Protein AF-A0A970XJK1-F1 (afdb_monomer)

Foldseek 3Di:
DDDDDWDWPDWADPDPFKIKTKTADDDDDDAPDWDWDDDPPDPGTDIFGFPDDDPRITITMDGHDDDVSVRD

Secondary structure (DSSP, 8-state):
-----PEEEEEEESSSSEEEEEEESPPP--TT-EEEE--TT-SS-EEEE--EEETTEEEEEEE--SHHHHT-

Structure (mmCIF, N/CA/C/O backbone):
data_AF-A0A970XJK1-F1
#
_entry.id   AF-A0A970XJK1-F1
#
loop_
_atom_site.group_PDB
_atom_site.id
_atom_site.type_symbol
_atom_site.label_atom_id
_atom_site.label_alt_id
_atom_site.label_comp_id
_atom_site.label_asym_id
_atom_site.label_entity_id
_atom_site.label_seq_id
_atom_site.pdbx_PDB_ins_code
_atom_site.Cartn_x
_atom_site.Cartn_y
_atom_site.Cartn_z
_atom_site.occupancy
_atom_site.B_iso_or_equiv
_atom_site.auth_seq_id
_atom_site.auth_comp_id
_atom_site.auth_asym_id
_atom_site.auth_atom_id
_atom_site.pdbx_PDB_model_num
ATOM 1 N N . MET A 1 1 ? 15.893 -10.158 3.369 1.00 66.12 1 MET A N 1
ATOM 2 C CA . MET A 1 1 ? 14.710 -9.340 3.015 1.00 66.12 1 MET A CA 1
ATOM 3 C C . MET A 1 1 ? 15.162 -7.930 2.682 1.00 66.12 1 MET A C 1
ATOM 5 O O . MET A 1 1 ? 15.902 -7.348 3.469 1.00 66.12 1 MET A O 1
ATOM 9 N N . LYS A 1 2 ? 14.772 -7.409 1.515 1.00 80.38 2 LYS A N 1
ATOM 10 C CA . LYS A 1 2 ? 15.107 -6.047 1.077 1.00 80.38 2 LYS A CA 1
ATOM 11 C C . LYS A 1 2 ? 14.170 -5.060 1.776 1.00 80.38 2 LYS A C 1
ATOM 13 O O . LYS A 1 2 ? 12.972 -5.312 1.844 1.00 80.38 2 LYS A O 1
ATOM 18 N N . LYS A 1 3 ? 14.712 -3.978 2.335 1.00 85.06 3 LYS A N 1
ATOM 19 C CA . LYS A 1 3 ? 13.916 -2.884 2.905 1.00 85.06 3 LYS A CA 1
ATOM 20 C C . LYS A 1 3 ? 13.957 -1.720 1.930 1.00 85.06 3 LYS A C 1
ATOM 22 O O . LYS A 1 3 ? 15.043 -1.287 1.557 1.00 85.06 3 LYS A O 1
ATOM 27 N N . GLU A 1 4 ? 12.788 -1.241 1.539 1.00 89.69 4 GLU A N 1
ATOM 28 C CA . GLU A 1 4 ? 12.633 -0.130 0.606 1.00 89.69 4 GLU A CA 1
ATOM 29 C C . GLU A 1 4 ? 11.694 0.896 1.231 1.00 89.69 4 GLU A C 1
ATOM 31 O O . GLU A 1 4 ? 10.699 0.534 1.862 1.00 89.69 4 GLU A O 1
ATOM 36 N N . VAL A 1 5 ? 12.040 2.174 1.097 1.00 89.38 5 VAL A N 1
ATOM 37 C CA . VAL A 1 5 ? 11.144 3.270 1.465 1.00 89.38 5 VAL A CA 1
ATOM 38 C C . VAL A 1 5 ? 10.314 3.579 0.231 1.00 89.38 5 VAL A C 1
ATOM 40 O O . VAL A 1 5 ? 10.858 3.995 -0.789 1.00 89.38 5 VAL A O 1
ATOM 43 N N . LEU A 1 6 ? 9.012 3.336 0.327 1.00 91.38 6 LEU A N 1
ATOM 44 C CA . LEU A 1 6 ? 8.068 3.548 -0.763 1.00 91.38 6 LEU A CA 1
ATOM 45 C C . LEU A 1 6 ? 7.299 4.843 -0.536 1.00 91.38 6 LEU A C 1
ATOM 47 O O . LEU A 1 6 ? 7.021 5.221 0.603 1.00 91.38 6 LEU A O 1
ATOM 51 N N . LYS A 1 7 ? 6.930 5.512 -1.626 1.00 93.56 7 LYS A N 1
ATOM 52 C CA . LYS A 1 7 ? 6.081 6.702 -1.570 1.00 93.56 7 LYS A CA 1
ATOM 53 C C . LYS A 1 7 ? 4.638 6.310 -1.859 1.00 93.56 7 LYS A C 1
ATOM 55 O O . LYS A 1 7 ? 4.360 5.764 -2.927 1.00 93.56 7 LYS A O 1
ATOM 60 N N . VAL A 1 8 ? 3.736 6.641 -0.938 1.00 94.69 8 VAL A N 1
ATOM 61 C CA . VAL A 1 8 ? 2.287 6.519 -1.145 1.00 94.69 8 VAL A CA 1
ATOM 62 C C . VAL A 1 8 ? 1.857 7.509 -2.225 1.00 94.69 8 VAL A C 1
ATOM 64 O O . VAL A 1 8 ? 2.100 8.710 -2.108 1.00 94.69 8 VAL A O 1
ATOM 67 N N . LEU A 1 9 ? 1.276 6.987 -3.303 1.00 96.75 9 LEU A N 1
ATOM 68 C CA . LEU A 1 9 ? 0.680 7.768 -4.385 1.00 96.75 9 LEU A CA 1
ATOM 69 C C . LEU A 1 9 ? -0.798 8.040 -4.109 1.00 96.75 9 LEU A C 1
ATOM 71 O O . LEU A 1 9 ? -1.249 9.169 -4.269 1.00 96.75 9 LEU A O 1
ATOM 75 N N . SER A 1 10 ? -1.531 7.012 -3.682 1.00 96.88 10 SER A N 1
ATOM 76 C CA . SER A 1 10 ? -2.936 7.099 -3.292 1.00 96.88 10 SER A CA 1
ATOM 77 C C . SER A 1 10 ? -3.262 6.045 -2.234 1.00 96.88 10 SER A C 1
ATOM 79 O O . SER A 1 10 ? -2.587 5.016 -2.144 1.00 96.88 10 SER A O 1
ATOM 81 N N . ASN A 1 11 ? -4.286 6.326 -1.429 1.00 96.31 11 ASN A N 1
ATOM 82 C CA . ASN A 1 11 ? -4.903 5.385 -0.500 1.00 96.31 11 ASN A CA 1
ATOM 83 C C . ASN A 1 11 ? -6.420 5.618 -0.530 1.00 96.31 11 ASN A C 1
ATOM 85 O O . ASN A 1 11 ? -6.935 6.519 0.134 1.00 96.31 11 ASN A O 1
ATOM 89 N N . GLU A 1 12 ? -7.114 4.892 -1.399 1.00 97.06 12 GLU A N 1
ATOM 90 C CA . GLU A 1 12 ? -8.521 5.119 -1.718 1.00 97.06 12 GLU A CA 1
ATOM 91 C C . GLU A 1 12 ? -9.420 4.095 -1.037 1.00 97.06 12 GLU A C 1
ATOM 93 O O . GLU A 1 12 ? -9.135 2.899 -0.987 1.00 97.06 12 GLU A O 1
ATOM 98 N N . LYS A 1 13 ? -10.550 4.572 -0.520 1.00 97.00 13 LYS A N 1
ATOM 99 C CA . LYS A 1 13 ? -11.538 3.738 0.153 1.00 97.00 13 LYS A CA 1
ATOM 100 C C . LYS A 1 13 ? -12.440 3.058 -0.881 1.00 97.00 13 LYS A C 1
ATOM 102 O O . LYS A 1 13 ? -13.227 3.732 -1.537 1.00 97.00 13 LYS A O 1
ATOM 107 N N . LEU A 1 14 ? -12.367 1.730 -0.981 1.00 96.44 14 LEU A N 1
ATOM 108 C CA . LEU A 1 14 ? -13.228 0.929 -1.864 1.00 96.44 14 LEU A CA 1
ATOM 109 C C . LEU A 1 14 ? -14.568 0.586 -1.202 1.00 96.44 14 LEU A C 1
ATOM 111 O O . LEU A 1 14 ? -15.612 0.571 -1.846 1.00 96.44 14 LEU A O 1
ATOM 115 N N . THR A 1 15 ? -14.540 0.290 0.098 1.00 95.88 15 THR A N 1
ATOM 116 C CA . THR A 1 15 ? -15.732 0.027 0.924 1.00 95.88 15 THR A CA 1
ATOM 117 C C . THR A 1 15 ? -15.521 0.590 2.324 1.00 95.88 15 THR A C 1
ATOM 119 O O . THR A 1 15 ? -14.455 1.113 2.626 1.00 95.88 15 THR A O 1
ATOM 122 N N . GLU A 1 16 ? -16.488 0.439 3.231 1.00 93.56 16 GLU A N 1
ATOM 123 C CA . GLU A 1 16 ? -16.355 0.879 4.626 1.00 93.56 16 GLU A CA 1
ATOM 124 C C . GLU A 1 16 ? -15.063 0.423 5.318 1.00 93.56 16 GLU A C 1
ATOM 126 O O . GLU A 1 16 ? -14.534 1.172 6.138 1.00 93.56 16 GLU A O 1
ATOM 131 N N . THR A 1 17 ? -14.544 -0.752 4.948 1.00 94.31 17 THR A N 1
ATOM 132 C CA . THR A 1 17 ? -13.384 -1.382 5.596 1.00 94.31 17 THR A CA 1
ATOM 133 C C . THR A 1 17 ? -12.268 -1.784 4.634 1.00 94.31 17 THR A C 1
ATOM 135 O O . THR A 1 17 ? -11.253 -2.280 5.103 1.00 94.31 17 THR A O 1
ATOM 138 N N . ILE A 1 18 ? -12.420 -1.612 3.318 1.00 96.31 18 ILE A N 1
ATOM 139 C CA . ILE A 1 18 ? -11.430 -2.055 2.319 1.00 96.31 18 ILE A CA 1
ATOM 140 C C . ILE A 1 18 ? -10.859 -0.842 1.596 1.00 96.31 18 ILE A C 1
ATOM 142 O O . ILE A 1 18 ? -11.619 0.018 1.149 1.00 96.31 18 ILE A O 1
ATOM 146 N N . PHE A 1 19 ? -9.537 -0.819 1.458 1.00 97.31 19 PHE A N 1
ATOM 147 C CA . PHE A 1 19 ? -8.773 0.253 0.838 1.00 97.31 19 PHE A CA 1
ATOM 148 C C . 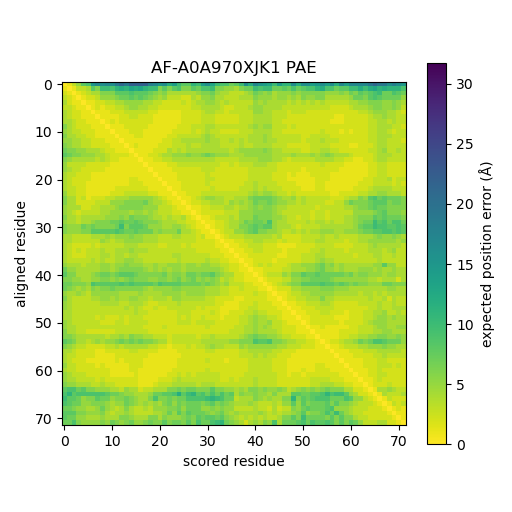PHE A 1 19 ? -7.838 -0.291 -0.242 1.00 97.31 19 PHE A C 1
ATOM 150 O O . PHE A 1 19 ? -7.308 -1.400 -0.122 1.00 97.31 19 PHE A O 1
ATOM 157 N N . GLU A 1 20 ? -7.632 0.511 -1.280 1.00 97.56 20 GLU A N 1
ATOM 158 C CA . GLU A 1 20 ? -6.600 0.329 -2.292 1.00 97.56 20 GLU A CA 1
ATOM 159 C C . GLU A 1 20 ? -5.486 1.348 -2.054 1.00 97.56 20 GLU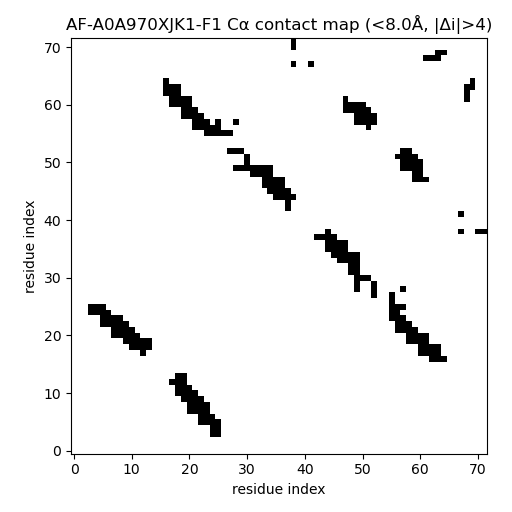 A C 1
ATOM 161 O O . GLU A 1 20 ? -5.720 2.555 -2.088 1.00 97.56 20 GLU A O 1
ATOM 166 N N . MET A 1 21 ? -4.260 0.869 -1.857 1.00 96.44 21 MET A N 1
ATOM 167 C CA . MET A 1 21 ? -3.087 1.724 -1.715 1.00 96.44 21 MET A CA 1
ATOM 168 C C . MET A 1 21 ? -2.129 1.499 -2.878 1.00 96.44 21 MET A C 1
ATOM 170 O O . MET A 1 21 ? -1.705 0.371 -3.146 1.00 96.44 21 MET A O 1
ATOM 174 N N . ARG A 1 22 ? -1.746 2.595 -3.535 1.00 96.44 22 ARG A N 1
ATOM 175 C CA . ARG A 1 22 ? -0.764 2.604 -4.623 1.00 96.44 22 ARG A CA 1
ATOM 176 C C . ARG A 1 22 ? 0.541 3.199 -4.126 1.00 96.44 22 ARG A C 1
ATOM 178 O O . ARG A 1 22 ? 0.579 4.296 -3.570 1.00 96.44 22 ARG A O 1
ATOM 185 N N . LEU A 1 23 ? 1.626 2.472 -4.338 1.00 95.06 23 LEU A N 1
ATOM 186 C CA . LEU A 1 23 ? 2.963 2.757 -3.835 1.00 95.06 23 LEU A CA 1
ATOM 187 C C . LEU A 1 23 ? 3.928 2.872 -5.014 1.00 95.06 23 LEU A C 1
ATOM 189 O O . LEU A 1 23 ? 3.873 2.078 -5.945 1.00 95.06 23 LEU A O 1
ATOM 193 N N . SER A 1 24 ? 4.845 3.833 -4.965 1.00 95.12 24 SER A N 1
ATOM 194 C CA . SER A 1 24 ? 5.912 3.986 -5.963 1.00 95.12 24 SER A CA 1
ATOM 195 C C . SER A 1 24 ? 7.291 3.768 -5.359 1.00 95.12 24 SER A C 1
ATOM 197 O O . SER A 1 24 ? 7.505 3.979 -4.161 1.00 95.12 24 SER A O 1
ATOM 199 N N . GLY A 1 25 ? 8.231 3.368 -6.217 1.00 90.56 25 GLY A N 1
ATOM 200 C CA . GLY A 1 25 ? 9.629 3.148 -5.845 1.00 90.56 25 GLY A CA 1
ATOM 201 C C . GLY A 1 25 ? 9.930 1.736 -5.345 1.00 90.56 25 GLY A C 1
ATOM 202 O O . GLY A 1 25 ? 10.996 1.526 -4.771 1.00 90.56 25 GLY A O 1
ATOM 203 N N . SER A 1 26 ? 9.020 0.774 -5.547 1.00 89.88 26 SER A N 1
ATOM 204 C CA . SER A 1 26 ? 9.290 -0.623 -5.202 1.00 89.88 26 SER A CA 1
ATOM 205 C C . SER A 1 26 ? 10.060 -1.323 -6.313 1.00 89.88 26 SER A C 1
ATOM 207 O O . SER A 1 26 ? 9.897 -1.028 -7.504 1.00 89.88 26 SER A O 1
ATOM 209 N N . SER A 1 27 ? 10.861 -2.310 -5.922 1.00 90.44 27 SER A N 1
ATOM 210 C CA . SER A 1 27 ? 11.418 -3.269 -6.875 1.00 90.44 27 SER A C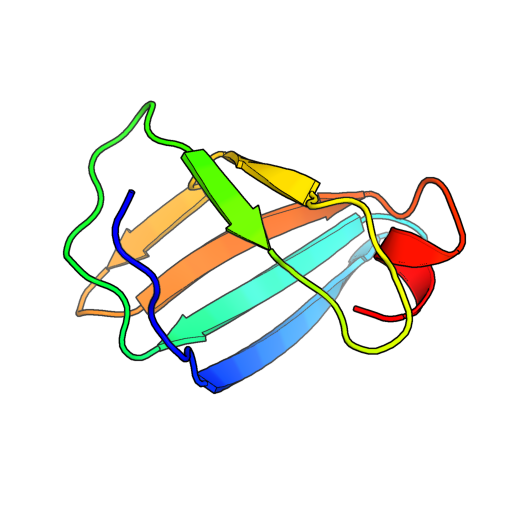A 1
ATOM 211 C C . SER A 1 27 ? 10.314 -3.976 -7.675 1.00 90.44 27 SER A C 1
ATOM 213 O O . SER A 1 27 ? 9.186 -4.090 -7.180 1.00 90.44 27 SER A O 1
ATOM 215 N N . PRO A 1 28 ? 10.631 -4.485 -8.881 1.00 91.00 28 PRO A N 1
ATOM 216 C CA . PRO A 1 28 ? 9.718 -5.318 -9.649 1.00 91.00 28 PRO A CA 1
ATOM 217 C C . PRO A 1 28 ? 9.162 -6.477 -8.833 1.00 91.00 28 PRO A C 1
ATOM 219 O O . PRO A 1 28 ? 9.921 -7.201 -8.185 1.00 91.00 28 PRO A O 1
ATOM 222 N N . MET A 1 29 ? 7.840 -6.636 -8.874 1.00 90.44 29 MET A N 1
ATOM 223 C CA . MET A 1 29 ? 7.126 -7.690 -8.160 1.00 90.44 29 MET A CA 1
ATOM 224 C C . MET A 1 29 ? 6.416 -8.616 -9.141 1.00 90.44 29 MET A C 1
ATOM 226 O O . MET A 1 29 ? 5.905 -8.180 -10.171 1.00 90.44 29 MET A O 1
ATOM 230 N N . LEU A 1 30 ? 6.400 -9.902 -8.809 1.00 87.25 30 LEU A N 1
ATOM 231 C CA . LEU A 1 30 ? 5.737 -10.956 -9.563 1.00 87.25 30 LEU A CA 1
ATOM 232 C C . LEU A 1 30 ? 4.459 -11.413 -8.841 1.00 87.25 30 LEU A C 1
ATOM 234 O O . LEU A 1 30 ? 4.388 -11.342 -7.608 1.00 87.25 30 LEU A O 1
ATOM 238 N N . PRO A 1 31 ? 3.465 -11.937 -9.580 1.00 82.69 31 PRO A N 1
ATOM 239 C CA . PRO A 1 31 ? 2.285 -12.553 -8.985 1.00 82.69 31 PRO A CA 1
ATOM 240 C C . PRO A 1 31 ? 2.646 -13.626 -7.948 1.00 82.69 31 PRO A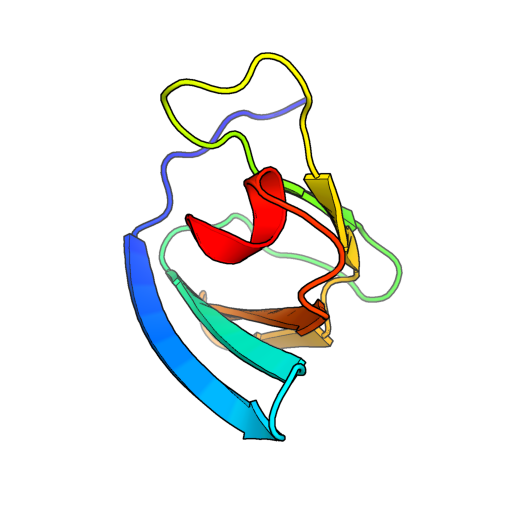 C 1
ATOM 242 O O . PRO A 1 31 ? 3.563 -14.422 -8.150 1.00 82.69 31 PRO A O 1
ATOM 245 N N . GLY A 1 32 ? 1.914 -13.649 -6.831 1.00 85.25 32 GLY A N 1
ATOM 246 C CA . GLY A 1 32 ? 2.144 -14.586 -5.723 1.00 85.25 32 GLY A CA 1
ATOM 247 C C . GLY A 1 32 ? 3.211 -14.147 -4.713 1.00 85.25 32 GLY A C 1
ATOM 248 O O . GLY A 1 32 ? 3.432 -14.848 -3.726 1.00 85.25 32 GLY A O 1
ATOM 249 N N . GLN A 1 33 ? 3.859 -12.996 -4.917 1.00 91.19 33 GLN A N 1
ATOM 250 C CA . GLN A 1 33 ? 4.727 -12.388 -3.909 1.00 91.19 33 GLN A CA 1
ATOM 251 C C . GLN A 1 33 ? 3.938 -11.555 -2.889 1.00 91.19 33 GLN A C 1
ATOM 253 O O . GLN A 1 33 ? 2.807 -11.124 -3.126 1.00 91.19 33 GLN A O 1
ATOM 258 N N . PHE A 1 34 ? 4.583 -11.310 -1.749 1.00 91.81 34 PHE A N 1
ATOM 259 C CA . PHE A 1 34 ? 4.046 -10.528 -0.641 1.00 91.81 34 PHE A CA 1
ATOM 260 C C . PHE A 1 34 ? 4.990 -9.383 -0.286 1.00 91.81 34 PHE A C 1
ATOM 262 O O . PHE A 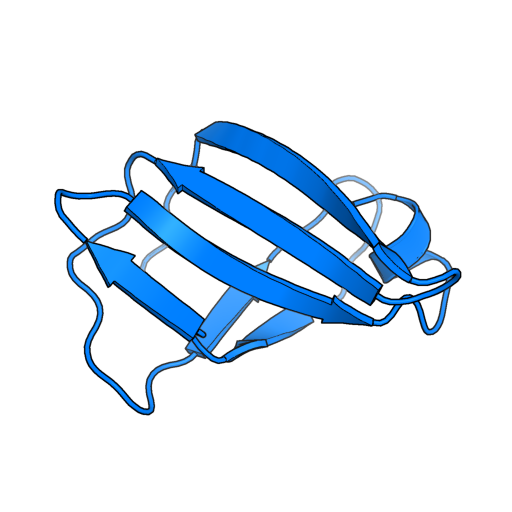1 34 ? 6.212 -9.502 -0.421 1.00 91.81 34 PHE A O 1
ATOM 269 N N . VAL A 1 35 ? 4.414 -8.300 0.228 1.00 91.50 35 VAL A N 1
ATOM 270 C CA . VAL A 1 35 ? 5.139 -7.187 0.843 1.00 91.50 35 VAL A CA 1
ATOM 271 C C . VAL A 1 35 ? 4.783 -7.072 2.310 1.00 91.50 35 VAL A C 1
ATOM 273 O O . VAL A 1 35 ? 3.662 -7.354 2.714 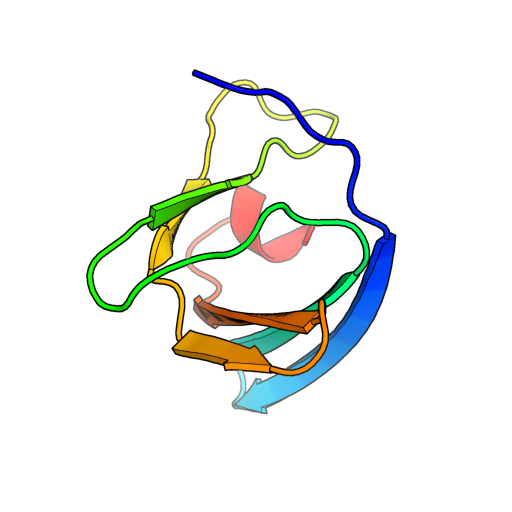1.00 91.50 35 VAL A O 1
ATOM 276 N N . GLU A 1 36 ? 5.740 -6.632 3.116 1.00 92.44 36 GLU A N 1
ATOM 277 C CA . GLU A 1 36 ? 5.536 -6.405 4.541 1.00 92.44 36 GLU A CA 1
ATOM 278 C C . GLU A 1 36 ? 5.632 -4.917 4.855 1.00 92.44 36 GLU A C 1
ATOM 280 O O . GLU A 1 36 ? 6.720 -4.332 4.808 1.00 92.44 36 GLU A O 1
ATOM 285 N N . LEU A 1 37 ? 4.511 -4.308 5.232 1.00 89.44 37 LEU A N 1
ATOM 286 C CA . LEU A 1 37 ? 4.485 -2.905 5.625 1.00 89.44 37 LEU A CA 1
ATOM 287 C C . LEU A 1 37 ? 4.776 -2.749 7.118 1.00 89.44 37 LEU A C 1
ATOM 289 O O . LEU A 1 37 ? 4.162 -3.396 7.971 1.00 89.44 37 LEU A O 1
ATOM 293 N N . LEU A 1 38 ? 5.730 -1.871 7.426 1.00 89.00 38 LEU A N 1
ATOM 294 C CA . LEU A 1 38 ? 6.014 -1.404 8.778 1.00 89.00 38 LEU A CA 1
ATOM 295 C C . LEU A 1 38 ? 5.410 -0.011 8.936 1.00 89.00 38 LEU A C 1
ATOM 297 O O . LEU A 1 38 ? 5.741 0.886 8.166 1.00 89.00 38 LEU A O 1
ATOM 301 N N . ILE A 1 39 ? 4.572 0.165 9.953 1.00 84.69 39 ILE A N 1
ATOM 302 C CA . ILE A 1 39 ? 3.952 1.458 10.256 1.00 84.69 39 ILE A CA 1
ATOM 303 C C . ILE A 1 39 ? 4.654 2.036 11.481 1.00 84.69 39 ILE A C 1
ATOM 305 O O . ILE A 1 39 ? 4.813 1.305 12.468 1.00 84.69 39 ILE A O 1
ATOM 309 N N . PRO A 1 40 ? 5.069 3.313 11.450 1.00 85.00 40 PRO A N 1
ATOM 310 C CA . PRO A 1 40 ? 5.605 3.990 12.624 1.00 85.00 40 PRO A CA 1
ATOM 311 C C . PRO A 1 40 ? 4.690 3.813 13.845 1.00 85.00 40 PRO A C 1
ATOM 313 O O . PRO A 1 40 ? 3.473 3.886 13.734 1.00 85.00 40 PRO A O 1
ATOM 316 N N . GLY A 1 41 ? 5.271 3.538 15.014 1.00 87.19 41 GLY A N 1
ATOM 317 C CA . GLY A 1 41 ? 4.508 3.313 16.249 1.00 87.19 41 GLY A CA 1
ATOM 318 C C . GLY A 1 41 ? 3.997 1.881 16.459 1.00 87.19 41 GLY A C 1
ATOM 319 O O . GLY A 1 41 ? 3.502 1.575 17.541 1.00 87.19 41 GLY A O 1
ATOM 320 N N . PHE A 1 42 ? 4.177 0.974 15.492 1.00 86.50 42 PHE A N 1
ATOM 321 C CA . PHE A 1 42 ? 3.820 -0.438 15.637 1.00 86.50 42 PHE A CA 1
ATOM 322 C C . PHE A 1 42 ? 5.023 -1.356 15.409 1.00 86.50 42 PHE A C 1
ATOM 324 O O . PHE A 1 42 ? 5.791 -1.184 14.465 1.00 86.50 42 PHE A O 1
ATOM 331 N N . SER A 1 43 ? 5.171 -2.371 16.262 1.00 83.75 43 SER A N 1
ATOM 332 C CA . SER A 1 43 ? 6.272 -3.341 16.185 1.00 83.75 43 SER A CA 1
ATOM 333 C C . SER A 1 43 ? 6.047 -4.439 15.140 1.00 83.75 43 SER A C 1
ATOM 335 O O . SER A 1 43 ? 7.009 -4.965 14.582 1.00 83.75 43 SER A O 1
ATOM 337 N N . LEU A 1 44 ? 4.785 -4.786 14.866 1.00 86.88 44 LEU A N 1
ATOM 338 C CA . LEU A 1 44 ? 4.419 -5.865 13.950 1.00 86.88 44 LEU A CA 1
ATOM 339 C C . LEU A 1 44 ? 4.292 -5.364 12.509 1.00 86.88 44 LEU A 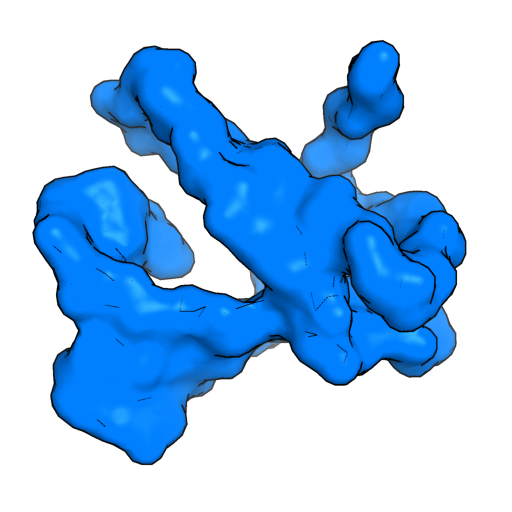C 1
ATOM 341 O O . LEU A 1 44 ? 3.660 -4.339 12.237 1.00 86.88 44 LEU A O 1
ATOM 345 N N . ARG A 1 45 ? 4.867 -6.132 11.582 1.00 88.38 45 ARG A N 1
ATOM 346 C CA . ARG A 1 45 ? 4.729 -5.927 10.137 1.00 88.38 45 ARG A CA 1
ATOM 347 C C . ARG A 1 45 ? 3.414 -6.520 9.640 1.00 88.38 45 ARG A C 1
ATOM 349 O O . ARG A 1 45 ? 2.918 -7.489 10.211 1.00 88.38 45 ARG A O 1
ATOM 356 N N . ARG A 1 46 ? 2.857 -5.941 8.578 1.00 90.19 46 ARG A N 1
ATOM 357 C CA . ARG A 1 46 ? 1.614 -6.404 7.952 1.00 90.19 46 ARG A CA 1
ATOM 358 C C . ARG A 1 46 ? 1.942 -6.993 6.585 1.00 90.19 46 ARG A C 1
ATOM 360 O O . ARG A 1 46 ? 2.356 -6.225 5.715 1.00 90.19 46 ARG A O 1
ATOM 367 N N . PRO A 1 47 ? 1.828 -8.319 6.407 1.00 92.25 47 PRO A N 1
ATOM 368 C CA . PRO A 1 47 ? 2.019 -8.939 5.109 1.00 92.25 47 PRO A CA 1
ATOM 369 C C . PRO A 1 47 ? 0.787 -8.697 4.232 1.00 92.25 47 PRO A C 1
ATOM 371 O O . PRO A 1 47 ? -0.336 -8.993 4.638 1.00 92.25 47 PRO A O 1
ATOM 374 N N . PHE A 1 48 ? 1.001 -8.191 3.022 1.00 93.00 48 PHE A N 1
ATOM 375 C CA . PHE A 1 48 ? -0.032 -8.007 2.008 1.00 93.00 48 PHE A CA 1
ATOM 376 C C . PHE A 1 48 ? 0.386 -8.663 0.701 1.00 93.00 48 PHE A C 1
ATOM 378 O O . PHE A 1 48 ? 1.546 -8.580 0.291 1.00 93.00 48 PHE A O 1
ATOM 385 N N . SER A 1 49 ? -0.573 -9.315 0.048 1.00 93.12 49 SER A N 1
ATOM 386 C CA . SER A 1 49 ? -0.399 -9.797 -1.318 1.00 93.12 49 SER A CA 1
ATOM 387 C C . SER A 1 49 ? -0.253 -8.614 -2.269 1.00 93.12 49 SER A C 1
ATOM 389 O O . SER A 1 49 ? -0.934 -7.597 -2.118 1.00 93.12 49 SER A O 1
ATOM 391 N N . VAL A 1 50 ? 0.598 -8.767 -3.277 1.00 93.62 50 VAL A N 1
ATOM 392 C CA . VAL A 1 50 ? 0.658 -7.834 -4.407 1.00 93.62 50 VAL A CA 1
ATOM 393 C C . VAL A 1 50 ? -0.609 -8.010 -5.245 1.00 93.62 50 VAL A C 1
ATOM 395 O O . VAL A 1 50 ? -0.840 -9.099 -5.770 1.00 93.62 50 VAL A O 1
ATOM 398 N N . ALA A 1 51 ? -1.434 -6.965 -5.351 1.00 93.94 51 ALA A N 1
ATOM 399 C CA . ALA A 1 51 ? -2.641 -6.987 -6.180 1.00 93.94 51 ALA A CA 1
ATOM 400 C C . ALA A 1 51 ? -2.304 -6.684 -7.647 1.00 93.94 51 ALA A C 1
ATOM 402 O O . ALA A 1 51 ? -2.785 -7.361 -8.551 1.00 93.94 51 ALA A O 1
ATOM 403 N N . GLU A 1 52 ? -1.426 -5.705 -7.870 1.00 94.19 52 GLU A N 1
ATOM 404 C CA . GLU A 1 52 ? -0.933 -5.318 -9.191 1.00 94.19 52 GLU A CA 1
ATOM 405 C C . GLU A 1 52 ? 0.487 -4.751 -9.073 1.00 94.19 52 GLU A C 1
ATOM 407 O O . GLU A 1 52 ? 0.854 -4.161 -8.052 1.00 94.19 52 GLU A O 1
ATOM 412 N N . TYR A 1 53 ? 1.283 -4.915 -10.127 1.00 94.19 53 TYR A N 1
ATOM 413 C CA . TYR A 1 53 ? 2.514 -4.160 -10.318 1.00 94.19 53 TYR A CA 1
ATOM 414 C C . TYR A 1 53 ? 2.622 -3.720 -11.781 1.00 94.19 53 TYR A C 1
ATOM 416 O O . TYR A 1 53 ? 2.864 -4.551 -12.655 1.00 94.19 53 TYR A O 1
ATOM 424 N N . ASP A 1 54 ? 2.462 -2.422 -12.043 1.00 93.56 54 ASP A N 1
ATOM 425 C CA . ASP A 1 54 ? 2.603 -1.835 -13.383 1.00 93.56 54 ASP A CA 1
ATOM 426 C C . ASP A 1 54 ? 3.499 -0.597 -13.339 1.00 93.56 54 ASP A C 1
ATOM 428 O O . ASP A 1 54 ? 3.360 0.256 -12.465 1.00 93.56 54 ASP A O 1
ATOM 432 N N . LYS A 1 55 ? 4.437 -0.489 -14.289 1.00 90.94 55 LYS A N 1
ATOM 433 C CA . LYS A 1 55 ? 5.318 0.687 -14.477 1.00 90.94 55 LYS A CA 1
ATOM 434 C C . LYS A 1 55 ? 5.961 1.234 -13.187 1.00 90.94 55 LYS A C 1
ATOM 436 O O . LYS A 1 55 ? 6.127 2.442 -13.035 1.00 90.94 55 LYS A O 1
ATOM 441 N N . GLY A 1 56 ? 6.350 0.362 -12.255 1.00 91.31 56 GLY A N 1
ATOM 442 C CA . GLY A 1 56 ? 6.971 0.782 -10.991 1.00 91.31 56 GLY A CA 1
ATOM 443 C C . GLY A 1 56 ? 5.990 1.183 -9.886 1.00 91.31 56 GLY A C 1
ATOM 444 O O . GLY A 1 56 ? 6.421 1.695 -8.848 1.00 91.31 56 GLY A O 1
ATOM 445 N N . ILE A 1 57 ? 4.693 0.963 -10.105 1.00 94.94 57 ILE A N 1
ATOM 446 C CA . ILE A 1 57 ? 3.617 1.192 -9.148 1.00 94.94 57 ILE A CA 1
ATOM 447 C C . ILE A 1 57 ? 3.166 -0.158 -8.607 1.00 94.94 57 ILE A C 1
ATOM 449 O O . ILE A 1 57 ? 2.675 -1.002 -9.350 1.00 94.94 57 ILE A O 1
ATOM 453 N N . LEU A 1 58 ? 3.326 -0.336 -7.303 1.00 95.12 58 LEU A N 1
ATOM 454 C CA . LEU A 1 58 ? 2.798 -1.459 -6.547 1.00 95.12 58 LEU A CA 1
ATOM 455 C C . LEU A 1 58 ? 1.411 -1.095 -6.019 1.00 95.12 58 LEU A C 1
ATOM 457 O O . LEU A 1 58 ? 1.271 -0.113 -5.291 1.00 95.12 58 LEU A O 1
ATOM 461 N N . THR A 1 59 ? 0.414 -1.914 -6.324 1.00 95.62 59 THR A N 1
ATOM 462 C CA . THR A 1 59 ? -0.927 -1.800 -5.749 1.00 95.62 59 THR A CA 1
ATOM 463 C C . THR A 1 59 ? -1.134 -2.912 -4.730 1.00 95.62 59 THR A C 1
ATOM 465 O O . THR A 1 59 ? -0.892 -4.092 -5.010 1.00 95.62 59 THR A O 1
ATOM 468 N N . ILE A 1 60 ? -1.610 -2.538 -3.546 1.00 95.44 60 ILE A N 1
ATOM 469 C CA . ILE A 1 60 ? -2.095 -3.471 -2.529 1.00 95.44 60 ILE A CA 1
ATOM 470 C C . ILE A 1 60 ? -3.549 -3.158 -2.197 1.00 95.44 60 ILE A C 1
ATOM 472 O O . ILE A 1 60 ? -3.970 -2.002 -2.215 1.00 95.44 60 ILE A O 1
ATOM 476 N N . ILE A 1 61 ? -4.298 -4.197 -1.845 1.00 95.75 61 ILE A N 1
ATOM 477 C CA . ILE A 1 61 ? -5.653 -4.069 -1.313 1.00 95.75 61 ILE A CA 1
ATOM 478 C C . ILE A 1 61 ? -5.633 -4.635 0.098 1.00 95.75 61 ILE A C 1
ATOM 480 O O . ILE A 1 61 ? -5.189 -5.766 0.313 1.00 95.75 61 ILE A O 1
ATOM 484 N N . TYR A 1 62 ? -6.103 -3.854 1.065 1.00 94.81 62 TYR A N 1
ATOM 485 C CA . TYR A 1 62 ? -6.137 -4.273 2.459 1.00 94.81 62 TYR A CA 1
ATOM 486 C C . TYR A 1 62 ? -7.485 -3.986 3.103 1.00 94.81 62 TYR A C 1
ATOM 488 O O . TYR A 1 62 ? -8.208 -3.065 2.728 1.00 94.81 62 TYR A O 1
ATOM 496 N N . LYS A 1 63 ? -7.817 -4.811 4.098 1.00 94.69 63 LYS A N 1
ATOM 497 C CA . LYS A 1 63 ? -8.984 -4.622 4.952 1.00 94.69 63 LYS A CA 1
ATOM 498 C C . LYS A 1 63 ? -8.544 -4.106 6.317 1.00 94.69 63 LYS A C 1
ATOM 500 O O . LYS A 1 63 ? -7.619 -4.652 6.918 1.00 94.69 63 LYS A O 1
ATOM 505 N N . VAL A 1 64 ? -9.252 -3.109 6.828 1.00 92.50 64 VAL A N 1
ATOM 506 C CA . VAL A 1 64 ? -9.110 -2.609 8.191 1.00 92.50 64 VAL A CA 1
ATOM 507 C C . VAL A 1 64 ? -9.659 -3.651 9.167 1.00 92.50 64 VAL A C 1
ATOM 509 O O . VAL A 1 64 ? -10.848 -3.964 9.156 1.00 92.50 64 VAL A O 1
ATOM 512 N N . MET A 1 65 ? -8.774 -4.221 9.985 1.00 88.50 65 MET A N 1
ATOM 513 C CA . MET A 1 65 ? -9.088 -5.281 10.960 1.00 88.50 65 MET A CA 1
ATOM 514 C C . MET A 1 65 ? -8.549 -4.973 12.370 1.00 88.50 65 MET A C 1
ATOM 516 O O . MET A 1 65 ? -8.664 -5.796 13.275 1.00 88.50 65 MET A O 1
ATOM 520 N N . GLY A 1 66 ? -7.947 -3.799 12.567 1.00 85.44 66 GLY A N 1
ATOM 521 C CA . GLY A 1 66 ? -7.493 -3.301 13.863 1.00 85.44 66 GLY A CA 1
ATOM 522 C C . GLY A 1 66 ? -6.598 -2.070 13.734 1.00 85.44 66 GLY A C 1
ATOM 523 O O . GLY A 1 66 ? -6.260 -1.649 12.627 1.00 85.44 66 GLY A O 1
ATOM 524 N N . ARG A 1 67 ? -6.137 -1.552 14.879 1.00 82.88 67 ARG A N 1
ATOM 525 C CA . ARG A 1 67 ? -5.397 -0.277 14.999 1.00 82.88 67 ARG A CA 1
ATOM 526 C C . ARG A 1 67 ? -4.217 -0.120 14.043 1.00 82.88 67 ARG A C 1
ATOM 528 O O . ARG A 1 67 ? -3.914 0.974 13.604 1.00 82.88 67 ARG A O 1
ATOM 535 N N . GLY A 1 68 ? -3.541 -1.219 13.715 1.00 78.81 68 GLY A N 1
ATOM 536 C CA . GLY A 1 68 ? -2.453 -1.193 12.745 1.00 78.81 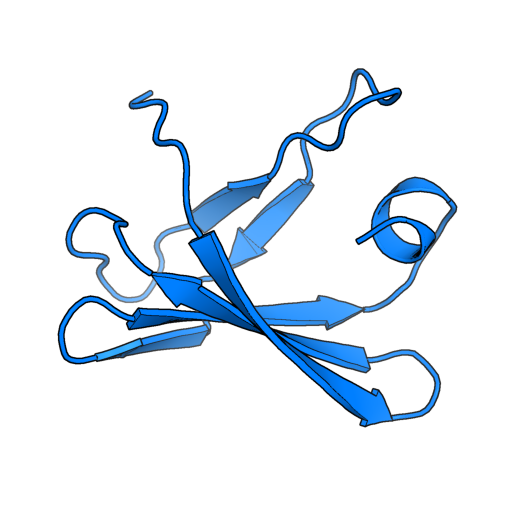68 GLY A CA 1
ATOM 537 C C . GLY A 1 68 ? -2.905 -0.764 11.356 1.00 78.81 68 GLY A C 1
ATOM 538 O O . GLY A 1 68 ? -2.310 0.115 10.764 1.00 78.81 68 GLY A O 1
ATOM 539 N N . THR A 1 69 ? -3.957 -1.388 10.843 1.00 79.62 69 THR A N 1
ATOM 540 C CA . THR A 1 69 ? -4.513 -1.080 9.519 1.00 79.62 69 THR A CA 1
ATOM 541 C C . THR A 1 69 ? -5.361 0.192 9.499 1.00 79.62 69 THR A C 1
ATOM 543 O O . THR A 1 69 ? -5.625 0.702 8.422 1.00 79.62 69 THR A O 1
ATOM 546 N N . GLU A 1 70 ? -5.800 0.687 10.661 1.00 84.31 70 GLU A N 1
ATOM 547 C CA . GLU A 1 70 ? -6.489 1.984 10.788 1.00 84.31 70 GLU A CA 1
ATOM 548 C C . GLU A 1 70 ? -5.535 3.173 10.590 1.00 84.31 70 GLU A C 1
ATOM 550 O O . GLU A 1 70 ? -5.957 4.210 10.098 1.00 84.31 70 GLU A O 1
ATOM 555 N N . GLU A 1 71 ? -4.254 3.011 10.936 1.00 85.38 71 GLU A N 1
ATOM 556 C CA . GLU A 1 71 ? -3.213 4.049 10.837 1.00 85.38 71 GLU A CA 1
ATOM 557 C C . GLU A 1 71 ? -2.431 4.000 9.502 1.00 85.38 71 GLU A C 1
ATOM 559 O O . GLU A 1 71 ? -1.362 4.603 9.386 1.00 85.38 71 GLU A O 1
ATOM 564 N N . MET A 1 72 ? -2.920 3.229 8.520 1.00 81.56 72 MET A N 1
ATOM 565 C CA . MET A 1 72 ? -2.372 3.123 7.154 1.00 81.56 72 MET A CA 1
ATOM 566 C C . MET A 1 72 ? -3.071 4.080 6.199 1.00 81.56 72 MET A C 1
ATOM 568 O O . MET A 1 72 ? -2.356 4.781 5.449 1.00 81.56 72 MET A O 1
#

pLDDT: mean 90.69, std 5.61, range [66.12, 97.56]

Nearest PDB structures (foldseek):
  3dtd-assembly1_C-2  TM=5.729E-01  e=1.853E+00  Bartonella henselae
  3dtd-assembly1_G-2  TM=5.768E-01  e=2.204E+00  Bartonella henselae
  3dtd-assembly1_F-1  TM=5.773E-01  e=2.779E+00  Bartonella henselae
  3bpn-a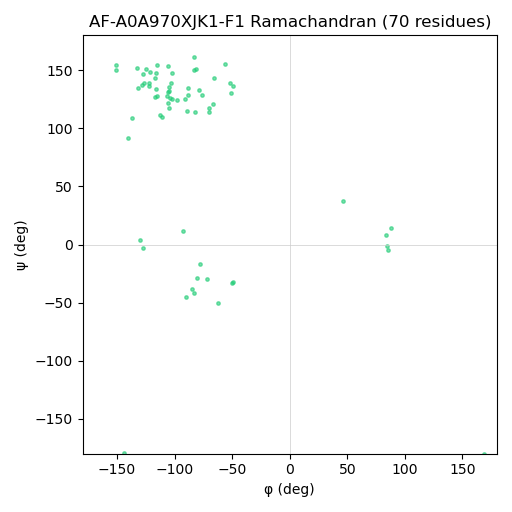ssembly1_C  TM=4.541E-01  e=1.853E+00  Homo sapiens
  1tdq-assembly1_A  TM=4.973E-01  e=2.945E+00  Rattus norvegicus

Radius of gyration: 11.78 Å; Cα contacts (8 Å, |Δi|>4): 134; chains: 1; bounding box: 32×22×31 Å

Sequence (72 aa):
MKKEVLKVLSNEKLTETIFEMRLSGSSPMLPGQFVELLIPGFSLRRPFSVAEYDKGILTIIYKVMGRGTEEM

Solvent-accessible surface area (backbone atoms only — not comparable to full-atom values): 4594 Å² total; per-residue (Å²): 134,90,86,78,84,62,46,79,77,46,77,44,77,77,49,101,48,32,35,42,37,34,31,32,71,55,78,93,69,59,90,90,43,72,47,70,48,74,48,90,99,51,93,66,65,46,79,38,56,55,71,44,66,56,99,52,33,41,31,36,64,50,64,55,83,49,74,73,53,71,76,108

Mean predicted aligned error: 3.67 Å